Protein AF-A0A9E0MXW9-F1 (afdb_monomer_lite)

Structure (mmCIF, N/CA/C/O backbone):
data_AF-A0A9E0MXW9-F1
#
_entry.id   AF-A0A9E0MXW9-F1
#
loop_
_atom_site.group_PDB
_atom_site.id
_atom_site.type_symbol
_atom_site.label_atom_id
_atom_site.label_alt_id
_atom_site.label_comp_id
_atom_site.label_asym_id
_atom_site.label_entity_id
_atom_site.label_seq_id
_atom_site.pdbx_PDB_ins_code
_atom_site.Cartn_x
_atom_site.Cartn_y
_atom_site.Cartn_z
_atom_site.occupancy
_atom_site.B_iso_or_equiv
_atom_site.auth_seq_id
_atom_site.auth_comp_id
_atom_site.auth_asym_id
_atom_site.auth_atom_id
_atom_site.pdbx_PDB_model_num
ATOM 1 N N . ASP A 1 1 ? 12.208 4.015 -34.825 1.00 73.94 1 ASP A N 1
ATOM 2 C CA . ASP A 1 1 ? 13.112 3.260 -33.947 1.00 73.94 1 ASP A CA 1
ATOM 3 C C . ASP A 1 1 ? 13.468 4.155 -32.766 1.00 73.94 1 ASP A C 1
ATOM 5 O O . ASP A 1 1 ? 13.715 5.335 -32.992 1.00 73.94 1 ASP A O 1
ATOM 9 N N . ALA A 1 2 ? 13.373 3.649 -31.536 1.00 84.12 2 ALA A N 1
ATOM 10 C CA . ALA A 1 2 ? 13.621 4.403 -30.301 1.00 84.12 2 ALA A CA 1
ATOM 11 C C . ALA A 1 2 ? 14.875 3.902 -29.563 1.00 84.12 2 ALA A C 1
ATOM 13 O O . ALA A 1 2 ? 15.044 4.184 -28.377 1.00 84.12 2 ALA A O 1
ATOM 14 N N . ALA A 1 3 ? 15.736 3.120 -30.220 1.00 92.44 3 ALA A N 1
ATOM 15 C CA . ALA A 1 3 ? 16.974 2.626 -29.627 1.00 92.44 3 ALA A CA 1
ATOM 16 C C . ALA A 1 3 ? 17.851 3.769 -29.083 1.00 92.44 3 ALA A C 1
ATOM 18 O O . ALA A 1 3 ? 18.121 4.750 -29.773 1.00 92.44 3 ALA A O 1
ATOM 19 N N . GLY A 1 4 ? 18.275 3.647 -27.823 1.00 89.56 4 GLY A N 1
ATOM 20 C CA . GLY A 1 4 ? 19.083 4.649 -27.124 1.00 89.56 4 GLY A CA 1
ATOM 21 C C . GLY A 1 4 ? 18.307 5.880 -26.646 1.00 89.56 4 GLY A C 1
ATOM 22 O O . GLY A 1 4 ? 18.904 6.766 -26.035 1.00 89.56 4 GLY A O 1
ATOM 23 N N . ALA A 1 5 ? 16.994 5.958 -26.889 1.00 95.06 5 ALA A N 1
ATOM 24 C CA . ALA A 1 5 ? 16.181 7.069 -26.416 1.00 95.06 5 ALA A CA 1
ATOM 25 C C . ALA A 1 5 ? 16.026 7.023 -24.892 1.00 95.06 5 ALA A C 1
ATOM 27 O O . ALA A 1 5 ? 15.779 5.965 -24.310 1.00 95.06 5 ALA A O 1
ATOM 28 N N . MET A 1 6 ? 16.114 8.191 -24.257 1.00 96.31 6 MET A N 1
ATOM 29 C CA . MET A 1 6 ? 15.794 8.378 -22.845 1.00 96.31 6 MET A CA 1
ATOM 30 C C . MET A 1 6 ? 14.557 9.258 -22.712 1.00 96.31 6 MET A C 1
ATOM 32 O O . MET A 1 6 ? 14.411 10.245 -23.433 1.00 96.31 6 MET A O 1
ATOM 36 N N . MET A 1 7 ? 13.676 8.921 -21.774 1.00 94.81 7 MET A N 1
ATOM 37 C CA . MET A 1 7 ? 12.465 9.690 -21.501 1.00 94.81 7 MET A CA 1
ATOM 38 C C . MET A 1 7 ? 12.300 9.922 -20.003 1.00 94.81 7 MET A C 1
ATOM 40 O O . MET A 1 7 ? 12.511 9.015 -19.201 1.00 94.81 7 MET A O 1
ATOM 44 N N . VAL A 1 8 ? 11.882 11.136 -19.642 1.00 95.31 8 VAL A N 1
ATOM 45 C CA . VAL A 1 8 ? 11.441 11.483 -18.290 1.00 95.31 8 VAL A CA 1
ATOM 46 C C . VAL A 1 8 ? 9.977 11.884 -18.356 1.00 95.31 8 VAL A C 1
ATOM 48 O O . VAL A 1 8 ? 9.622 12.794 -19.103 1.00 95.31 8 VAL A O 1
ATOM 51 N N . VAL A 1 9 ? 9.137 11.238 -17.553 1.00 94.56 9 VAL A N 1
ATOM 52 C CA . VAL A 1 9 ? 7.749 11.664 -17.346 1.00 94.56 9 VAL A CA 1
ATOM 53 C C . VAL A 1 9 ? 7.632 12.152 -15.913 1.00 94.56 9 VAL A C 1
ATOM 55 O O . VAL A 1 9 ? 7.978 11.409 -15.000 1.00 94.56 9 VAL A O 1
ATOM 58 N N . LYS A 1 10 ? 7.164 13.389 -15.713 1.00 94.06 10 LYS A N 1
ATOM 59 C CA . LYS A 1 10 ? 6.962 13.992 -14.389 1.00 94.06 10 LYS A CA 1
ATOM 60 C C . LYS A 1 10 ? 5.541 14.532 -14.264 1.00 94.06 10 LYS A C 1
ATOM 62 O O . LYS A 1 10 ? 5.122 15.346 -15.085 1.00 94.06 10 LYS A O 1
ATOM 67 N N . LYS A 1 11 ? 4.822 14.131 -13.215 1.00 86.62 11 LYS A N 1
ATOM 68 C CA . LYS A 1 11 ? 3.527 14.723 -12.867 1.00 86.62 11 LYS A CA 1
ATOM 69 C C . LYS A 1 11 ? 3.749 16.081 -12.204 1.00 86.62 11 LYS A C 1
ATOM 71 O O . LYS A 1 11 ? 4.538 16.194 -11.268 1.00 86.62 11 LYS A O 1
ATOM 76 N N . ILE A 1 12 ? 3.062 17.118 -12.676 1.00 91.38 12 ILE A N 1
ATOM 77 C CA . ILE A 1 12 ? 3.230 18.496 -12.173 1.00 91.38 12 ILE A CA 1
ATOM 78 C C . ILE A 1 12 ? 1.957 19.083 -11.561 1.00 91.38 12 ILE A C 1
ATOM 80 O O . ILE A 1 12 ? 2.031 20.078 -10.839 1.00 91.38 12 ILE A O 1
ATOM 84 N N . ASP A 1 13 ? 0.800 18.477 -11.817 1.00 82.50 13 ASP A N 1
ATOM 85 C CA . ASP A 1 13 ? -0.477 18.918 -11.276 1.00 82.50 13 ASP A CA 1
ATOM 86 C C . ASP A 1 13 ? -0.745 18.330 -9.881 1.00 82.50 13 ASP A C 1
ATOM 88 O O . ASP A 1 13 ? -0.149 17.335 -9.462 1.00 82.50 13 ASP A O 1
ATOM 92 N N . THR A 1 14 ? -1.669 18.958 -9.158 1.00 68.62 14 THR A N 1
ATOM 93 C CA . THR A 1 14 ? -2.077 18.581 -7.797 1.00 68.62 14 THR A CA 1
ATOM 94 C C . THR A 1 14 ? -3.328 17.698 -7.766 1.00 68.62 14 THR A C 1
ATOM 96 O O . THR A 1 14 ? -3.877 17.447 -6.692 1.00 68.62 14 THR A O 1
ATOM 99 N N . SER A 1 15 ? -3.824 17.236 -8.920 1.00 78.31 15 SER A N 1
ATOM 100 C CA . SER A 1 15 ? -5.057 16.450 -8.971 1.00 78.31 15 SER A CA 1
ATOM 101 C C . SER A 1 15 ? -4.860 15.045 -8.396 1.00 78.31 15 SER A C 1
ATOM 103 O O . SER A 1 15 ? -3.749 14.516 -8.328 1.00 78.31 15 SER A O 1
ATOM 105 N N . LYS A 1 16 ? -5.972 14.398 -8.034 1.00 67.06 16 LYS A N 1
ATOM 106 C CA . LYS A 1 16 ? -5.994 12.995 -7.586 1.00 67.06 16 LYS A CA 1
ATOM 107 C C . LYS A 1 16 ? -5.893 11.987 -8.742 1.00 67.06 16 LYS A C 1
ATOM 109 O O . LYS A 1 16 ? -5.869 10.787 -8.489 1.00 67.06 16 LYS A O 1
ATOM 114 N N . ASN A 1 17 ? -5.867 12.452 -9.994 1.00 75.38 17 ASN A N 1
ATOM 115 C CA . ASN A 1 17 ? -5.811 11.578 -11.162 1.00 75.38 17 ASN A CA 1
ATOM 116 C C . ASN A 1 17 ? -4.420 10.961 -11.298 1.00 75.38 17 ASN A C 1
ATOM 118 O O . ASN A 1 17 ? -3.412 11.641 -11.115 1.00 75.38 17 ASN A O 1
ATOM 122 N N . ILE A 1 18 ? -4.361 9.680 -11.641 1.00 75.00 18 ILE A N 1
ATOM 123 C CA . ILE A 1 18 ? -3.100 8.960 -11.815 1.00 75.00 18 ILE A CA 1
ATOM 124 C C . ILE A 1 18 ? -2.666 9.087 -13.275 1.00 75.00 18 ILE A C 1
ATOM 126 O O . ILE A 1 18 ? -3.447 8.795 -14.182 1.00 75.00 18 ILE A O 1
ATOM 130 N N . ILE A 1 19 ? -1.415 9.490 -13.508 1.00 86.75 19 ILE A N 1
ATOM 131 C CA . ILE A 1 19 ? -0.813 9.384 -14.840 1.00 86.75 19 ILE A CA 1
ATOM 132 C C . ILE A 1 19 ? -0.349 7.944 -15.022 1.00 86.75 19 ILE A C 1
ATOM 134 O O . ILE A 1 19 ? 0.431 7.434 -14.219 1.00 86.75 19 ILE A O 1
ATOM 138 N N . THR A 1 20 ? -0.828 7.309 -16.090 1.00 88.31 20 THR A N 1
ATOM 139 C CA . THR A 1 20 ? -0.365 5.988 -16.519 1.00 88.31 20 THR A CA 1
ATOM 140 C C . THR A 1 20 ? 0.649 6.166 -17.639 1.00 88.31 20 THR A C 1
ATOM 142 O O . THR A 1 20 ? 0.338 6.750 -18.676 1.00 88.31 20 THR A O 1
ATOM 145 N N . VAL A 1 21 ? 1.861 5.668 -17.425 1.00 90.38 21 VAL A N 1
ATOM 146 C CA . VAL A 1 21 ? 2.927 5.601 -18.423 1.00 90.38 21 VAL A CA 1
ATOM 147 C C . VAL A 1 21 ? 2.911 4.194 -19.012 1.00 90.38 21 VAL A C 1
ATOM 149 O O . VAL A 1 21 ? 3.174 3.215 -18.312 1.00 90.38 21 VAL A O 1
ATOM 152 N N . ALA A 1 22 ? 2.562 4.105 -20.292 1.00 89.00 22 ALA A N 1
ATOM 153 C CA . ALA A 1 22 ? 2.423 2.862 -21.040 1.00 89.00 22 ALA A CA 1
ATOM 154 C C . ALA A 1 22 ? 2.994 3.023 -22.455 1.00 89.00 22 ALA A C 1
ATOM 156 O O . ALA A 1 22 ? 3.257 4.136 -22.914 1.00 89.00 22 ALA A O 1
ATOM 157 N N . GLU A 1 23 ? 3.181 1.903 -23.145 1.00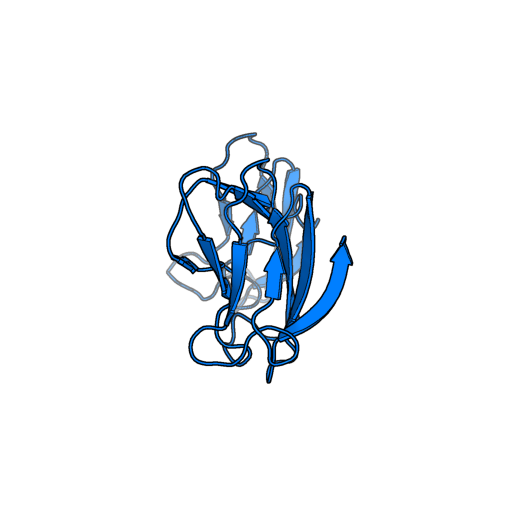 86.75 23 GLU A N 1
ATOM 158 C CA . GLU A 1 23 ? 3.711 1.888 -24.503 1.00 86.75 23 GLU A CA 1
ATOM 159 C C . GLU A 1 23 ? 2.601 2.110 -25.542 1.00 86.75 23 GLU A C 1
ATOM 161 O O . GLU A 1 23 ? 1.529 1.497 -25.492 1.00 86.75 23 GLU A O 1
ATOM 166 N N . ALA A 1 24 ? 2.855 3.001 -26.501 1.00 83.56 24 ALA A N 1
ATOM 167 C CA . ALA A 1 24 ? 1.918 3.273 -27.585 1.00 83.56 24 ALA A CA 1
ATOM 168 C C . ALA A 1 24 ? 1.703 2.018 -28.449 1.00 83.56 24 ALA A C 1
ATOM 170 O O . ALA A 1 24 ? 2.646 1.301 -28.762 1.00 83.56 24 ALA A O 1
ATOM 171 N N . GLY A 1 25 ? 0.456 1.760 -28.855 1.00 82.62 25 GLY A N 1
ATOM 172 C CA . GLY A 1 25 ? 0.111 0.570 -29.644 1.00 82.62 25 GLY A CA 1
ATOM 173 C C . GLY A 1 25 ? -0.167 -0.695 -28.823 1.00 82.62 25 GLY A C 1
ATOM 174 O O . GLY A 1 25 ? -0.386 -1.746 -29.415 1.00 82.62 25 GLY A O 1
ATOM 175 N N . GLY A 1 26 ? -0.222 -0.600 -27.488 1.00 74.25 26 GLY A N 1
ATOM 176 C CA . GLY A 1 26 ? -0.639 -1.710 -26.619 1.00 74.25 26 GLY A CA 1
ATOM 177 C C . GLY A 1 26 ? 0.494 -2.640 -26.177 1.00 74.25 26 GLY A C 1
ATOM 178 O O . GLY A 1 26 ? 0.237 -3.804 -25.877 1.00 74.25 26 GLY A O 1
ATOM 179 N N . GLY A 1 27 ? 1.734 -2.142 -26.146 1.00 73.56 27 GLY A N 1
ATOM 180 C CA . GLY A 1 27 ? 2.880 -2.860 -25.587 1.00 73.56 27 GLY A CA 1
ATOM 181 C C . GLY A 1 27 ? 2.827 -2.976 -24.059 1.00 73.56 27 GLY A C 1
ATOM 182 O O . GLY A 1 27 ? 1.978 -2.380 -23.392 1.00 73.56 27 GLY A O 1
ATOM 183 N N . ALA A 1 28 ? 3.746 -3.758 -23.492 1.00 78.25 28 ALA A N 1
ATOM 184 C CA . ALA A 1 28 ? 3.743 -4.070 -22.064 1.00 78.25 28 ALA A CA 1
ATOM 185 C C . ALA A 1 28 ? 4.135 -2.866 -21.180 1.00 78.25 28 ALA A C 1
ATOM 187 O O . ALA A 1 28 ? 3.865 -2.890 -19.982 1.00 78.25 28 ALA A O 1
ATOM 188 N N . GLY A 1 29 ? 4.702 -1.803 -21.764 1.00 82.12 29 GLY A N 1
ATOM 189 C CA . GLY A 1 29 ? 5.185 -0.630 -21.035 1.00 82.12 29 GLY A CA 1
ATOM 190 C C . GLY A 1 29 ? 6.626 -0.794 -20.535 1.00 82.12 29 GLY A C 1
ATOM 191 O O . GLY A 1 29 ? 7.274 -1.805 -20.822 1.00 82.12 29 GLY A O 1
ATOM 192 N N . PRO A 1 30 ? 7.163 0.205 -19.817 1.00 86.25 30 PRO A N 1
ATOM 193 C CA . PRO A 1 30 ? 8.506 0.125 -19.246 1.00 86.25 30 PRO A CA 1
ATOM 194 C C . PRO A 1 30 ? 8.641 -1.040 -18.248 1.00 86.25 30 PRO A C 1
ATOM 196 O O . PRO A 1 30 ? 7.745 -1.291 -17.449 1.00 86.25 30 PRO A O 1
ATOM 199 N N . ASP A 1 31 ? 9.747 -1.785 -18.316 1.00 85.19 31 ASP A N 1
ATOM 200 C CA . ASP A 1 31 ? 9.971 -3.055 -17.599 1.00 85.19 31 ASP A CA 1
ATOM 201 C C . ASP A 1 31 ? 8.847 -4.091 -17.807 1.00 85.19 31 ASP A C 1
ATOM 203 O O . ASP A 1 31 ? 8.561 -4.919 -16.939 1.00 85.19 31 ASP A O 1
ATOM 207 N N . ARG A 1 32 ? 8.190 -4.045 -18.975 1.00 80.06 32 ARG A N 1
ATOM 208 C CA . ARG A 1 32 ? 7.016 -4.862 -19.326 1.00 80.06 32 ARG A CA 1
ATOM 209 C C . ARG A 1 32 ? 5.826 -4.685 -18.370 1.00 80.06 32 ARG A C 1
ATOM 211 O O . ARG A 1 32 ? 5.018 -5.601 -18.206 1.00 80.06 32 ARG A O 1
ATOM 218 N N . THR A 1 33 ? 5.707 -3.511 -17.753 1.00 76.00 33 THR A N 1
ATOM 219 C CA . THR A 1 33 ? 4.545 -3.107 -16.956 1.00 76.00 33 THR A CA 1
ATOM 220 C C . THR A 1 33 ? 4.128 -1.666 -17.258 1.00 76.00 33 THR A C 1
ATOM 222 O O . THR A 1 33 ? 4.916 -0.833 -17.697 1.00 76.00 33 THR A O 1
ATOM 225 N N . SER A 1 34 ? 2.874 -1.322 -16.959 1.00 81.81 34 SER A N 1
ATOM 226 C CA . SER A 1 34 ? 2.498 0.089 -16.818 1.00 81.81 34 SER A CA 1
ATOM 227 C C . SER A 1 34 ? 3.150 0.688 -15.569 1.00 81.81 34 SER A C 1
ATOM 229 O O . SER A 1 34 ? 3.236 0.023 -14.532 1.00 81.81 34 SER A O 1
ATOM 231 N N . TYR A 1 35 ? 3.577 1.949 -15.663 1.00 84.25 35 TYR A N 1
ATOM 232 C CA . TYR A 1 35 ? 4.120 2.722 -14.544 1.00 84.25 35 TYR A CA 1
ATOM 233 C C . TYR A 1 35 ? 3.150 3.845 -14.153 1.00 84.25 35 TYR A C 1
ATOM 235 O O . TYR A 1 35 ? 2.505 4.436 -15.017 1.00 84.25 35 TYR A O 1
ATOM 243 N N . PHE A 1 36 ? 3.036 4.159 -12.861 1.00 83.75 36 PHE A N 1
ATOM 244 C CA . PHE A 1 36 ? 2.026 5.091 -12.349 1.00 83.75 36 PHE A CA 1
ATOM 245 C C . PHE A 1 36 ? 2.660 6.261 -11.591 1.00 83.75 36 PHE A C 1
ATOM 247 O O . PHE A 1 36 ? 3.534 6.050 -10.754 1.00 83.75 36 PHE A O 1
ATOM 254 N N . LEU A 1 37 ? 2.188 7.484 -11.858 1.00 82.56 37 LEU A N 1
ATOM 255 C CA . LEU A 1 37 ? 2.564 8.703 -11.128 1.00 82.56 37 LEU A CA 1
ATOM 256 C C . LEU A 1 37 ? 1.317 9.259 -10.424 1.00 82.56 37 LEU A C 1
ATOM 258 O O . LEU A 1 37 ? 0.366 9.701 -11.079 1.00 82.56 37 LEU A O 1
ATOM 262 N N . GLY A 1 38 ? 1.292 9.187 -9.093 1.00 71.38 38 GLY A N 1
ATOM 263 C CA . GLY A 1 38 ? 0.114 9.478 -8.270 1.00 71.38 38 GLY A CA 1
ATOM 264 C C . GLY A 1 38 ? 0.131 10.872 -7.642 1.00 71.38 38 GLY A C 1
ATOM 265 O O . GLY A 1 38 ? -0.898 11.547 -7.600 1.00 71.38 38 GLY A O 1
ATOM 266 N N . GLY A 1 39 ? 1.298 11.333 -7.203 1.00 64.88 39 GLY A N 1
ATOM 267 C CA . GLY A 1 39 ? 1.538 12.612 -6.544 1.00 64.88 39 GLY A CA 1
ATOM 268 C C . GLY A 1 39 ? 2.173 13.670 -7.449 1.00 64.88 39 GLY A C 1
ATOM 269 O O . GLY A 1 39 ? 2.810 13.377 -8.461 1.00 64.88 39 GLY A O 1
ATOM 270 N N . GLN A 1 40 ? 1.999 14.939 -7.074 1.00 79.56 40 GLN A N 1
ATOM 271 C CA . GLN A 1 40 ? 2.736 16.039 -7.691 1.00 79.56 40 GLN A CA 1
ATOM 272 C C . GLN A 1 40 ? 4.243 15.830 -7.478 1.00 79.56 40 GLN A C 1
ATOM 274 O O . GLN A 1 40 ? 4.684 15.580 -6.360 1.00 79.56 40 GLN A O 1
ATOM 279 N N . ASN A 1 41 ? 5.027 16.029 -8.534 1.00 79.62 41 ASN A N 1
ATOM 280 C CA . ASN A 1 41 ? 6.474 15.824 -8.616 1.00 79.62 41 ASN A CA 1
ATOM 281 C C . ASN A 1 41 ? 6.961 14.377 -8.693 1.00 79.62 41 ASN A C 1
ATOM 283 O O . ASN A 1 41 ? 8.176 14.184 -8.781 1.00 79.62 41 ASN A O 1
ATOM 287 N N . ASP A 1 42 ? 6.067 13.395 -8.737 1.00 79.69 42 ASP A N 1
ATOM 288 C CA . ASP A 1 42 ? 6.431 12.030 -9.106 1.00 79.69 42 ASP A CA 1
ATOM 289 C C . ASP A 1 42 ? 7.027 12.014 -10.516 1.00 79.69 42 ASP A C 1
ATOM 291 O O . ASP A 1 42 ? 6.493 12.651 -11.432 1.00 79.69 42 ASP A O 1
ATOM 295 N N . PHE A 1 43 ? 8.114 11.274 -10.702 1.00 89.62 43 PHE A N 1
ATOM 296 C CA . PHE A 1 43 ? 8.763 11.084 -11.984 1.00 89.62 43 PHE A CA 1
ATOM 297 C C . PHE A 1 43 ? 9.233 9.648 -12.196 1.00 89.62 43 PHE A C 1
ATOM 299 O O . PHE A 1 43 ? 9.551 8.911 -11.262 1.00 89.62 43 PHE A O 1
ATOM 306 N N . VAL A 1 44 ? 9.349 9.290 -13.470 1.00 91.62 44 VAL A N 1
ATOM 307 C CA . VAL A 1 44 ? 10.028 8.082 -13.934 1.00 91.62 44 VAL A CA 1
ATOM 308 C C . VAL A 1 44 ? 10.984 8.447 -15.064 1.00 91.62 44 VAL A C 1
ATOM 310 O O . VAL A 1 44 ? 10.658 9.275 -15.917 1.00 91.62 44 VAL A O 1
ATOM 313 N N . VAL A 1 45 ? 12.174 7.853 -15.046 1.00 94.56 45 VAL A N 1
ATOM 314 C CA . VAL A 1 45 ? 13.202 7.952 -16.085 1.00 94.56 45 VAL A CA 1
ATOM 315 C C . VAL A 1 45 ? 13.359 6.582 -16.720 1.00 94.56 45 VAL A C 1
ATOM 317 O O . VAL A 1 45 ? 13.560 5.590 -16.015 1.00 94.56 45 VAL A O 1
ATOM 320 N N . MET A 1 46 ? 13.285 6.533 -18.045 1.00 94.25 46 MET A N 1
ATOM 321 C CA . MET A 1 46 ? 13.328 5.299 -18.823 1.00 94.25 46 MET A CA 1
ATOM 322 C C . MET A 1 46 ? 14.373 5.393 -19.934 1.00 94.25 46 MET A C 1
ATOM 324 O O . MET A 1 46 ? 14.603 6.480 -20.467 1.00 94.25 46 MET A O 1
ATOM 328 N N . VAL A 1 47 ? 14.968 4.260 -20.308 1.00 95.25 47 VAL A N 1
ATOM 329 C CA . VAL A 1 47 ? 15.829 4.111 -21.492 1.00 95.25 47 VAL A CA 1
ATOM 330 C C . VAL A 1 47 ? 15.285 3.008 -22.396 1.00 95.25 47 VAL A C 1
ATOM 332 O O . VAL A 1 47 ? 14.815 1.989 -21.902 1.00 95.25 47 VAL A O 1
ATOM 335 N N . SER A 1 48 ? 15.334 3.199 -23.711 1.00 93.81 48 SER A N 1
ATOM 336 C CA . SER A 1 48 ? 14.909 2.201 -24.698 1.00 93.81 48 SER A CA 1
ATOM 337 C C . SER A 1 48 ? 16.107 1.516 -25.354 1.00 93.81 48 SER A C 1
ATOM 339 O O . SER A 1 48 ? 17.086 2.171 -25.718 1.00 93.81 48 SER A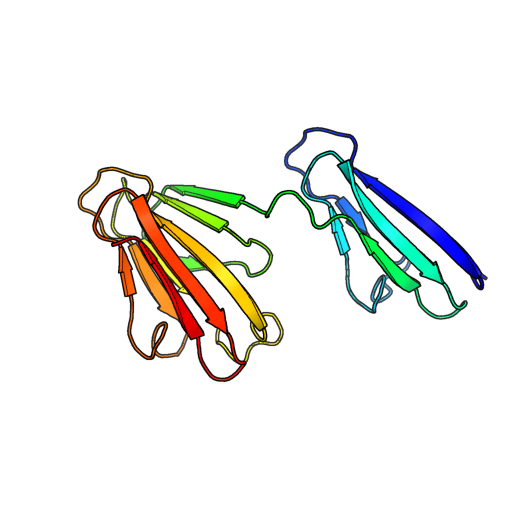 O 1
ATOM 341 N N . ASN A 1 49 ? 16.018 0.200 -25.564 1.00 91.19 49 ASN A N 1
ATOM 342 C CA . ASN A 1 49 ? 16.989 -0.557 -26.368 1.00 91.19 49 ASN A CA 1
ATOM 343 C C . ASN A 1 49 ? 16.547 -0.753 -27.836 1.00 91.19 49 ASN A C 1
ATOM 345 O O . ASN A 1 49 ? 17.230 -1.447 -28.581 1.00 91.19 49 ASN A O 1
ATOM 349 N N . GLY A 1 50 ? 15.416 -0.167 -28.245 1.00 88.75 50 GLY A N 1
ATOM 350 C CA . GLY A 1 50 ? 14.827 -0.322 -29.584 1.00 88.75 50 GLY A CA 1
ATOM 351 C C . GLY A 1 50 ? 13.751 -1.407 -29.680 1.00 88.75 50 GLY A C 1
ATOM 352 O O . GLY A 1 50 ? 12.950 -1.376 -30.609 1.00 88.75 50 GLY A O 1
ATOM 353 N N . ALA A 1 51 ? 13.686 -2.314 -28.704 1.00 88.38 51 ALA A N 1
ATOM 354 C CA . ALA A 1 51 ? 12.640 -3.329 -28.580 1.00 88.38 51 ALA A CA 1
ATOM 355 C C . ALA A 1 51 ? 11.754 -3.114 -27.342 1.00 88.38 51 ALA A C 1
ATOM 357 O O . ALA A 1 51 ? 10.565 -3.404 -27.386 1.00 88.38 51 ALA A O 1
ATOM 358 N N . GLU A 1 52 ? 12.330 -2.624 -26.244 1.00 89.12 52 GLU A N 1
ATOM 359 C CA . GLU A 1 52 ? 11.677 -2.467 -24.944 1.00 89.12 52 GLU A CA 1
ATOM 360 C C . GLU A 1 52 ? 12.170 -1.198 -24.237 1.00 89.12 52 GLU A C 1
ATOM 362 O O . GLU A 1 52 ? 13.263 -0.688 -24.514 1.00 89.12 52 GLU A O 1
ATOM 367 N N . TRP A 1 53 ? 11.365 -0.718 -23.288 1.00 91.69 53 TRP A N 1
ATOM 368 C CA . TRP A 1 53 ? 11.707 0.374 -22.378 1.00 91.69 53 TRP A CA 1
ATOM 369 C C . TRP A 1 53 ? 12.070 -0.174 -20.997 1.00 91.69 53 TRP A C 1
ATOM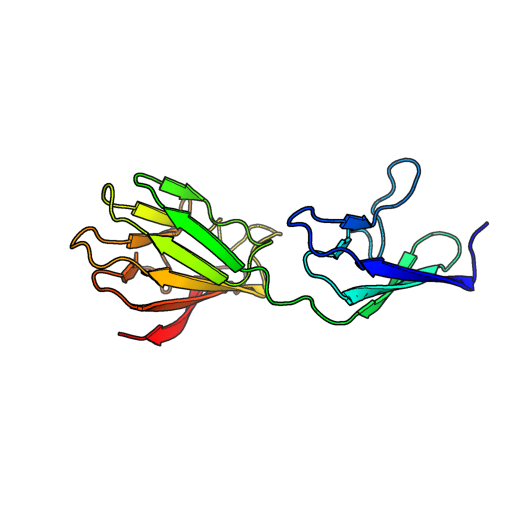 371 O O . TRP A 1 53 ? 11.383 -1.053 -20.486 1.00 91.69 53 TRP A O 1
ATOM 381 N N . PHE A 1 54 ? 13.103 0.389 -20.372 1.00 89.94 54 PHE A N 1
ATOM 382 C CA . PHE A 1 54 ? 13.597 0.007 -19.047 1.00 89.94 54 PHE A CA 1
ATOM 383 C C . PHE A 1 54 ? 13.535 1.188 -18.095 1.00 89.94 54 PHE A C 1
ATOM 385 O O . PHE A 1 54 ? 13.981 2.280 -18.460 1.00 89.94 54 PHE A O 1
ATOM 392 N N . VAL A 1 55 ? 13.037 0.992 -16.874 1.00 90.94 55 VAL A N 1
ATOM 393 C CA . VAL A 1 55 ? 13.097 2.040 -15.846 1.00 90.94 55 VAL A CA 1
ATOM 394 C C . VAL A 1 55 ? 14.507 2.094 -15.267 1.00 90.94 55 VAL A C 1
ATOM 396 O O . VAL A 1 55 ? 15.047 1.093 -14.808 1.00 90.94 55 VAL A O 1
ATOM 399 N N . ILE A 1 56 ? 15.109 3.285 -15.250 1.00 91.50 56 ILE A N 1
ATOM 400 C CA . ILE A 1 56 ? 16.466 3.491 -14.713 1.00 91.50 56 ILE A CA 1
ATOM 401 C C . ILE A 1 56 ? 16.505 4.411 -13.492 1.00 91.50 56 ILE A C 1
ATOM 403 O O . ILE A 1 56 ? 17.497 4.431 -12.769 1.00 91.50 56 ILE A O 1
ATOM 407 N N . SER A 1 57 ? 15.448 5.190 -13.250 1.00 88.31 57 SER A N 1
ATOM 408 C CA . SER A 1 57 ? 15.314 6.016 -12.049 1.00 88.31 57 SER A CA 1
ATOM 409 C C . SER A 1 57 ? 13.860 6.421 -11.824 1.00 88.31 57 SER A C 1
ATOM 411 O O . SER A 1 57 ? 13.088 6.578 -12.767 1.00 88.31 57 SER A O 1
ATOM 413 N N . SER A 1 58 ? 13.487 6.617 -10.568 1.00 86.50 58 SER A N 1
ATOM 414 C CA . SER A 1 58 ? 12.236 7.254 -10.165 1.00 86.50 58 SER A CA 1
ATOM 415 C C . SER A 1 58 ? 12.396 7.824 -8.761 1.00 86.50 58 SER A C 1
ATOM 417 O O . SER A 1 58 ? 13.153 7.286 -7.947 1.00 86.50 58 SER A O 1
ATOM 419 N N . ASN A 1 59 ? 11.671 8.894 -8.440 1.00 71.00 59 ASN A N 1
ATOM 420 C CA . ASN A 1 59 ? 11.343 9.162 -7.047 1.00 71.00 59 ASN A CA 1
ATOM 421 C C . ASN A 1 59 ? 10.063 8.386 -6.758 1.00 71.00 59 ASN A C 1
ATOM 423 O O . ASN A 1 59 ? 8.990 8.714 -7.252 1.00 71.00 59 ASN A O 1
ATOM 427 N N . ARG A 1 60 ? 10.165 7.309 -5.983 1.00 55.38 60 ARG A N 1
ATOM 428 C CA . ARG A 1 60 ? 8.969 6.676 -5.424 1.00 55.38 60 ARG A CA 1
ATOM 429 C C . ARG A 1 60 ? 8.047 7.769 -4.886 1.00 55.38 60 ARG A C 1
ATOM 431 O O . ARG A 1 60 ? 8.484 8.619 -4.110 1.00 55.38 60 ARG A O 1
ATOM 438 N N . SER A 1 61 ? 6.824 7.751 -5.392 1.00 44.47 61 SER A N 1
ATOM 439 C CA . SER A 1 61 ? 5.775 8.722 -5.137 1.00 44.47 61 SER A CA 1
ATOM 440 C C . SER A 1 61 ? 5.566 8.966 -3.647 1.00 44.47 61 SER A C 1
ATOM 442 O O . SER A 1 61 ? 5.909 8.113 -2.825 1.00 44.47 61 SER A O 1
ATOM 444 N N . ALA A 1 62 ? 4.918 10.075 -3.275 1.00 46.81 62 ALA A N 1
ATOM 445 C CA . ALA A 1 62 ? 4.262 10.125 -1.966 1.00 46.81 62 ALA A CA 1
ATOM 446 C C . ALA A 1 62 ? 3.445 8.828 -1.805 1.00 46.81 62 ALA A C 1
ATOM 448 O O . ALA A 1 62 ? 2.646 8.514 -2.689 1.00 46.81 62 ALA A O 1
ATOM 449 N N . GLY A 1 63 ? 3.728 8.034 -0.762 1.00 56.69 63 GLY A N 1
ATOM 450 C CA . GLY A 1 63 ? 3.153 6.695 -0.593 1.00 56.69 63 GLY A CA 1
ATOM 451 C C . GLY A 1 63 ?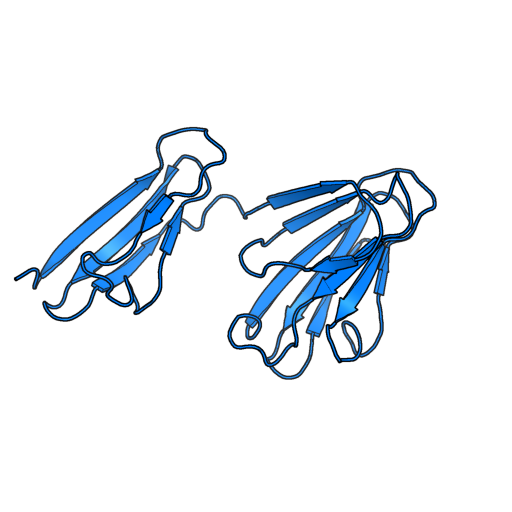 1.652 6.746 -0.836 1.00 56.69 63 GLY A C 1
ATOM 452 O O . GLY A 1 63 ? 0.958 7.566 -0.224 1.00 56.69 63 GLY A O 1
ATOM 453 N N . ASN A 1 64 ? 1.173 5.952 -1.797 1.00 68.00 64 ASN A N 1
ATOM 454 C CA . ASN A 1 64 ? -0.207 6.044 -2.247 1.00 68.00 64 ASN A CA 1
ATOM 455 C C . ASN A 1 64 ? -1.093 5.725 -1.039 1.00 68.00 64 ASN A C 1
ATOM 457 O O . ASN A 1 64 ? -1.085 4.601 -0.535 1.00 68.00 64 ASN A O 1
ATOM 461 N N . THR A 1 65 ? -1.753 6.758 -0.513 1.00 81.25 65 THR A N 1
ATOM 462 C CA . THR A 1 65 ? -2.546 6.692 0.711 1.00 81.25 65 THR A CA 1
ATOM 463 C C . THR A 1 65 ? -4.004 6.825 0.332 1.00 81.25 65 THR A C 1
ATOM 465 O O . THR A 1 65 ? -4.396 7.797 -0.318 1.00 81.25 65 THR A O 1
ATOM 468 N N . ARG A 1 66 ? -4.828 5.871 0.755 1.00 87.25 66 ARG A N 1
ATOM 469 C CA . ARG A 1 66 ? -6.262 5.886 0.478 1.00 87.25 66 ARG A CA 1
ATOM 470 C C . ARG A 1 66 ? -7.058 5.992 1.765 1.00 87.25 66 ARG A C 1
ATOM 472 O O . ARG A 1 66 ? -6.853 5.212 2.687 1.00 87.25 66 ARG A O 1
ATOM 479 N N . TYR A 1 67 ? -7.996 6.934 1.790 1.00 91.12 67 TYR A N 1
ATOM 480 C CA . TYR A 1 67 ? -9.047 6.982 2.800 1.00 91.12 67 TYR A CA 1
ATOM 481 C C . TYR A 1 67 ? -10.309 6.287 2.286 1.00 91.12 67 TYR A C 1
ATOM 483 O O . TYR A 1 67 ? -10.678 6.471 1.123 1.00 91.12 67 TYR A O 1
ATOM 491 N N . TYR A 1 68 ? -10.966 5.515 3.146 1.00 94.88 68 TYR A N 1
ATOM 492 C CA . TYR A 1 68 ? -12.271 4.918 2.873 1.00 94.88 68 TYR A CA 1
ATOM 493 C C . TYR A 1 68 ? -13.115 4.901 4.148 1.00 94.88 68 TYR A C 1
ATOM 495 O O . TYR A 1 68 ? -12.624 4.495 5.198 1.00 94.88 68 TYR A O 1
ATOM 503 N N . ASP A 1 69 ? -14.376 5.314 4.037 1.00 95.62 69 ASP A N 1
ATOM 504 C CA . ASP A 1 69 ? -15.382 5.225 5.094 1.00 95.62 69 ASP A CA 1
ATOM 505 C C . ASP A 1 69 ? -16.534 4.352 4.614 1.00 95.62 69 ASP A C 1
ATOM 507 O O . ASP A 1 69 ? -17.133 4.626 3.572 1.00 95.62 69 ASP A O 1
ATOM 511 N N . GLY A 1 70 ? -16.818 3.282 5.346 1.00 94.88 70 GLY A N 1
ATOM 512 C CA . GLY A 1 70 ? -17.883 2.368 4.973 1.00 94.88 70 GLY A CA 1
ATOM 513 C C . GLY A 1 70 ? -17.932 1.117 5.834 1.00 94.88 70 GLY A C 1
ATOM 514 O O . GLY A 1 70 ? -17.270 1.002 6.861 1.00 94.88 70 GLY A O 1
ATOM 515 N N . SER A 1 71 ? -18.735 0.160 5.389 1.00 97.81 71 SER A N 1
ATOM 516 C CA . SER A 1 71 ? -18.963 -1.116 6.063 1.00 97.81 71 SER A CA 1
ATOM 517 C C . SER A 1 71 ? -18.928 -2.271 5.059 1.00 97.81 71 SER A C 1
ATOM 519 O O . SER A 1 71 ? -18.788 -2.064 3.850 1.00 97.81 71 SER A O 1
ATOM 521 N N . GLY A 1 72 ? -19.023 -3.506 5.551 1.00 98.12 72 GLY A N 1
ATOM 522 C CA . GLY A 1 72 ? -19.003 -4.702 4.711 1.00 98.12 72 GLY A CA 1
ATOM 523 C C . GLY A 1 72 ? -17.582 -5.123 4.348 1.00 98.12 72 GLY A C 1
ATOM 524 O O . GLY A 1 72 ? -16.702 -5.112 5.200 1.00 98.12 72 GLY A O 1
ATOM 525 N N . THR A 1 73 ? -17.347 -5.554 3.109 1.00 98.25 73 THR A N 1
ATOM 526 C CA . THR A 1 73 ? -16.010 -5.967 2.647 1.00 98.25 73 THR A CA 1
ATOM 527 C C . THR A 1 73 ? -15.398 -4.903 1.749 1.00 98.25 73 THR A C 1
ATOM 529 O O . THR A 1 73 ? -16.040 -4.439 0.812 1.00 98.25 73 THR A O 1
ATOM 532 N N . TYR A 1 74 ? -14.139 -4.568 2.010 1.00 97.75 74 TYR A N 1
ATOM 533 C CA . TYR A 1 74 ? -13.309 -3.709 1.182 1.00 97.75 74 TYR A CA 1
ATOM 534 C C . TYR A 1 74 ? -12.076 -4.491 0.726 1.00 97.75 74 TYR A C 1
ATOM 536 O O . TYR A 1 74 ? -11.240 -4.876 1.546 1.00 97.75 74 TYR A O 1
ATOM 544 N N . ASP A 1 75 ? -11.969 -4.737 -0.578 1.00 97.19 75 ASP A N 1
ATOM 545 C CA . ASP A 1 75 ? -10.819 -5.425 -1.161 1.00 97.19 75 ASP A CA 1
ATOM 546 C C . ASP A 1 75 ? -9.623 -4.475 -1.281 1.00 97.19 75 ASP A C 1
ATOM 548 O O . ASP A 1 75 ? -9.699 -3.413 -1.902 1.00 97.19 75 ASP A O 1
ATOM 552 N N . ILE A 1 76 ? -8.505 -4.870 -0.678 1.00 95.12 76 ILE A N 1
ATOM 553 C CA . ILE A 1 76 ? -7.273 -4.089 -0.664 1.00 95.12 76 ILE A CA 1
ATOM 554 C C . ILE A 1 76 ? -6.585 -4.213 -2.026 1.00 95.12 76 ILE A C 1
ATOM 556 O O . ILE A 1 76 ? -6.202 -5.295 -2.478 1.00 95.12 76 ILE A O 1
ATOM 560 N N . ASP A 1 77 ? -6.392 -3.067 -2.664 1.00 86.94 77 ASP A N 1
ATOM 561 C CA . ASP A 1 77 ? -5.606 -2.912 -3.878 1.00 86.94 77 ASP A CA 1
ATOM 562 C C . ASP A 1 77 ? -4.119 -2.753 -3.524 1.00 86.94 77 ASP A C 1
ATOM 564 O O . ASP A 1 77 ? -3.750 -1.884 -2.730 1.00 86.94 77 ASP A O 1
ATOM 568 N N . MET A 1 78 ? -3.273 -3.588 -4.130 1.00 85.56 78 MET A N 1
ATOM 569 C CA . MET A 1 78 ? -1.817 -3.599 -3.931 1.00 85.56 78 MET A CA 1
ATOM 570 C C . MET A 1 78 ? -1.103 -2.436 -4.632 1.00 85.56 78 MET A C 1
ATOM 572 O O . MET A 1 78 ? 0.119 -2.331 -4.553 1.00 85.56 78 MET A O 1
ATOM 576 N N . ALA A 1 79 ? -1.849 -1.560 -5.309 1.00 79.00 79 ALA A N 1
ATOM 577 C CA . ALA A 1 79 ? -1.351 -0.275 -5.784 1.00 79.00 79 ALA A CA 1
ATOM 578 C C . ALA A 1 79 ? -1.279 0.806 -4.682 1.00 79.00 79 ALA A C 1
ATOM 580 O O . ALA A 1 79 ? -0.794 1.904 -4.953 1.00 79.00 79 ALA A O 1
ATOM 581 N N . VAL A 1 80 ? -1.790 0.543 -3.471 1.00 83.94 80 VAL A N 1
ATOM 582 C CA . VAL A 1 80 ? -1.852 1.491 -2.343 1.00 83.94 80 VAL A CA 1
ATOM 583 C C . VAL A 1 80 ? -1.024 0.954 -1.175 1.00 83.94 80 VAL A C 1
ATOM 585 O O . VAL A 1 80 ? -1.236 -0.175 -0.735 1.00 83.94 80 VAL A O 1
ATOM 588 N N . ASP A 1 81 ? -0.130 1.783 -0.639 1.00 87.75 81 ASP A N 1
ATOM 589 C CA . ASP A 1 81 ? 0.778 1.390 0.445 1.00 87.75 81 ASP A CA 1
ATOM 590 C C . ASP A 1 81 ? 0.145 1.594 1.829 1.00 87.75 81 ASP A C 1
ATOM 592 O O . ASP A 1 81 ? 0.440 0.857 2.774 1.00 87.75 81 ASP A O 1
ATOM 596 N N . VAL A 1 82 ? -0.728 2.602 1.965 1.00 93.31 82 VAL A N 1
ATOM 597 C CA . VAL A 1 82 ? -1.348 2.979 3.243 1.00 93.31 82 VAL A CA 1
ATOM 598 C C . VAL A 1 82 ? -2.856 3.168 3.093 1.00 93.31 82 VAL A C 1
ATOM 600 O O . VAL A 1 82 ? -3.328 3.991 2.312 1.00 93.31 82 VAL A O 1
ATOM 603 N N . TYR A 1 83 ? -3.626 2.457 3.907 1.00 97.12 83 TYR A N 1
ATOM 604 C CA . TYR A 1 83 ? -5.071 2.613 4.023 1.00 97.12 83 TYR A CA 1
ATOM 605 C C . TYR A 1 83 ? -5.443 3.259 5.355 1.00 97.12 83 TYR A C 1
ATOM 607 O O . TYR A 1 83 ? -5.135 2.737 6.427 1.00 97.12 83 TYR A O 1
ATOM 615 N N . LEU A 1 84 ? -6.150 4.383 5.274 1.00 96.81 84 LEU A N 1
ATOM 616 C CA . LEU A 1 84 ? -6.826 5.046 6.383 1.00 96.81 84 LEU A CA 1
ATOM 617 C C . LEU A 1 84 ? -8.305 4.664 6.316 1.00 96.81 84 LEU A C 1
ATOM 619 O O . LEU A 1 84 ? -9.057 5.191 5.501 1.00 96.81 84 LEU A O 1
ATOM 623 N N . LEU A 1 85 ? -8.711 3.692 7.119 1.00 98.31 85 LEU A N 1
ATOM 624 C CA . LEU A 1 85 ? -10.052 3.130 7.062 1.00 98.31 85 LEU A CA 1
ATOM 625 C C . LEU A 1 85 ? -10.902 3.645 8.223 1.00 98.31 85 LEU A C 1
ATOM 627 O O . LEU A 1 85 ? -10.468 3.669 9.377 1.00 98.31 85 LEU A O 1
ATOM 631 N N . SER A 1 86 ? -12.133 4.016 7.904 1.00 97.69 86 SER A N 1
ATOM 632 C CA . SER A 1 86 ? -13.196 4.317 8.849 1.00 97.69 86 SER A CA 1
ATOM 633 C C . SER A 1 86 ? -14.279 3.248 8.747 1.00 97.69 86 SER A C 1
ATOM 635 O O . SER A 1 86 ? -14.762 2.944 7.657 1.00 97.69 86 SER A O 1
ATOM 637 N N . SER A 1 87 ? -14.654 2.682 9.890 1.00 98.31 87 SER A N 1
ATOM 638 C CA . SER A 1 87 ? -15.794 1.770 10.047 1.00 98.31 87 SER A CA 1
ATOM 639 C C . SER A 1 87 ? -16.944 2.441 10.805 1.00 98.31 87 SER A C 1
ATOM 641 O O . SER A 1 87 ? -17.755 1.780 11.452 1.00 98.31 87 SER A O 1
ATOM 643 N N . PHE A 1 88 ? -17.038 3.775 10.744 1.00 97.25 88 PHE A N 1
ATOM 644 C CA . PHE A 1 88 ? -18.024 4.541 11.509 1.00 97.25 88 PHE A CA 1
ATOM 645 C C . PHE A 1 88 ? -19.465 4.082 11.233 1.00 97.25 88 PHE A C 1
ATOM 647 O O . PHE A 1 88 ? -20.250 3.915 12.164 1.00 97.25 88 PHE A O 1
ATOM 654 N N . GLY A 1 89 ? -19.791 3.800 9.966 1.00 95.19 89 GLY A N 1
ATOM 655 C CA . GLY A 1 89 ? -21.116 3.335 9.536 1.00 95.19 89 GLY A CA 1
ATOM 656 C C . GLY A 1 89 ? -21.421 1.848 9.776 1.00 95.19 89 GLY A C 1
ATOM 657 O O . GLY A 1 89 ? -22.536 1.412 9.496 1.00 95.19 89 GLY A O 1
ATOM 658 N N . GLY A 1 90 ? -20.464 1.051 10.263 1.00 97.94 90 GLY A N 1
ATOM 659 C CA . GLY A 1 90 ? -20.644 -0.377 10.538 1.00 97.94 90 GLY A CA 1
ATOM 660 C C . GLY A 1 90 ? -19.346 -1.174 10.412 1.00 97.94 90 GLY A C 1
ATOM 661 O O . GLY A 1 90 ? -18.342 -0.670 9.920 1.00 97.94 90 GLY A O 1
ATOM 662 N N . VAL A 1 91 ? -19.364 -2.438 10.845 1.00 98.12 91 VAL A N 1
ATOM 663 C CA . VAL A 1 91 ? -18.186 -3.324 10.776 1.00 98.12 91 VAL A CA 1
ATOM 664 C C . VAL A 1 91 ? -17.623 -3.426 9.355 1.00 98.12 91 VAL A C 1
ATOM 666 O O . VAL A 1 91 ? -18.375 -3.497 8.378 1.00 98.12 91 VAL A O 1
ATOM 669 N N . LEU A 1 92 ? -16.295 -3.452 9.249 1.00 98.75 92 LEU A N 1
ATOM 670 C CA . LEU A 1 92 ? -15.575 -3.447 7.978 1.00 98.75 92 LEU A CA 1
ATOM 671 C C . LEU A 1 92 ? -14.563 -4.595 7.932 1.00 98.75 92 LEU A C 1
ATOM 673 O O . LEU A 1 92 ? -13.798 -4.805 8.864 1.00 98.75 92 LEU A O 1
ATOM 677 N N . THR A 1 93 ? -14.520 -5.326 6.826 1.00 98.62 93 THR A N 1
ATOM 678 C CA . THR A 1 93 ? -13.486 -6.319 6.527 1.00 98.62 93 THR A CA 1
ATOM 679 C C . THR A 1 93 ? -12.551 -5.748 5.470 1.00 98.62 93 THR A C 1
ATOM 681 O O . THR A 1 93 ? -12.943 -5.604 4.316 1.00 98.62 93 THR A O 1
ATOM 684 N N . ALA A 1 94 ? -11.316 -5.440 5.851 1.00 98.62 94 ALA A N 1
ATOM 685 C CA . ALA A 1 94 ? -10.237 -5.096 4.936 1.00 98.62 94 ALA A CA 1
ATOM 686 C C . ALA A 1 94 ? -9.606 -6.396 4.412 1.00 98.62 94 ALA A C 1
ATOM 688 O O . ALA A 1 94 ? -8.852 -7.064 5.121 1.00 98.62 94 ALA A O 1
ATOM 689 N N . ARG A 1 95 ? -9.956 -6.800 3.189 1.00 98.50 95 ARG A N 1
ATOM 690 C CA . ARG A 1 95 ? -9.583 -8.106 2.640 1.00 98.50 95 ARG A CA 1
ATOM 691 C C . ARG A 1 95 ? -8.373 -7.993 1.718 1.00 98.50 95 ARG A C 1
ATOM 693 O O . ARG A 1 95 ? -8.437 -7.392 0.651 1.00 98.50 95 ARG A O 1
ATOM 700 N N . LEU A 1 96 ? -7.267 -8.592 2.136 1.00 98.25 96 LEU A N 1
ATOM 701 C CA . LEU A 1 96 ? -6.054 -8.747 1.346 1.00 98.25 96 LEU A CA 1
ATOM 702 C C . LEU A 1 96 ? -6.282 -9.769 0.217 1.00 98.25 96 LEU A C 1
ATOM 704 O O . LEU A 1 96 ? -7.009 -10.748 0.415 1.00 98.25 96 LEU A O 1
ATOM 708 N N . PRO A 1 97 ? -5.644 -9.596 -0.951 1.00 95.19 97 PRO A N 1
ATOM 709 C CA . PRO A 1 97 ? -5.623 -10.628 -1.986 1.00 95.19 97 PRO A CA 1
ATOM 710 C C . PRO A 1 97 ? -4.882 -11.895 -1.513 1.00 95.19 97 PRO A C 1
ATOM 712 O O . PRO A 1 97 ? -4.126 -11.834 -0.536 1.00 95.19 97 PRO A O 1
ATOM 715 N N . PRO A 1 98 ? -5.037 -13.035 -2.215 1.00 94.56 98 PRO A N 1
ATOM 716 C CA . PRO A 1 98 ? -4.261 -14.241 -1.931 1.00 94.56 98 PRO A CA 1
ATOM 717 C C . PRO A 1 98 ? -2.757 -13.942 -1.945 1.00 94.56 98 PRO A C 1
ATOM 719 O O . PRO A 1 98 ? -2.274 -13.273 -2.856 1.00 94.56 98 PRO A O 1
ATOM 722 N N . ALA A 1 99 ? -2.014 -14.438 -0.954 1.00 92.81 99 ALA A N 1
ATOM 723 C CA . ALA A 1 99 ? -0.582 -14.151 -0.808 1.00 92.81 99 ALA A CA 1
ATOM 724 C C . ALA A 1 99 ? 0.248 -14.579 -2.035 1.00 92.81 99 ALA A C 1
ATOM 726 O O . ALA A 1 99 ? 1.197 -13.905 -2.421 1.00 92.81 99 ALA A O 1
ATOM 727 N N . ASN A 1 100 ? -0.157 -15.667 -2.690 1.00 85.12 100 ASN A N 1
ATOM 728 C CA . ASN A 1 100 ? 0.492 -16.204 -3.884 1.00 85.12 100 ASN A CA 1
ATOM 729 C C . ASN A 1 100 ? 0.067 -15.524 -5.198 1.00 85.12 100 ASN A C 1
ATOM 731 O O . ASN A 1 100 ? 0.533 -15.920 -6.268 1.00 85.12 100 ASN A O 1
ATOM 735 N N . ALA A 1 101 ? -0.823 -14.527 -5.164 1.00 80.12 101 ALA A N 1
ATOM 736 C CA . ALA A 1 101 ? -1.153 -13.769 -6.361 1.00 80.12 101 ALA A CA 1
ATOM 737 C C . ALA A 1 101 ? 0.076 -12.967 -6.819 1.00 80.12 101 ALA A C 1
ATOM 739 O O . ALA A 1 101 ? 0.780 -12.372 -6.005 1.00 80.12 101 ALA A O 1
ATOM 740 N N . SER A 1 102 ? 0.304 -12.875 -8.132 1.00 75.12 102 SER A N 1
ATOM 741 C CA . SER A 1 102 ? 1.453 -12.149 -8.705 1.00 75.12 102 SER A CA 1
ATOM 742 C C . SER A 1 102 ? 1.552 -10.694 -8.235 1.00 75.12 102 SER A C 1
ATOM 744 O O . SER A 1 102 ? 2.644 -10.168 -8.052 1.00 75.12 102 SER A O 1
ATOM 746 N N . LYS A 1 103 ? 0.404 -10.052 -7.985 1.00 71.06 103 LYS A N 1
ATOM 747 C CA . LYS A 1 103 ? 0.315 -8.684 -7.457 1.00 71.06 103 LYS A CA 1
ATOM 748 C C . LYS A 1 103 ? 0.665 -8.550 -5.971 1.00 71.06 103 LYS A C 1
ATOM 750 O O . LYS A 1 103 ? 0.762 -7.423 -5.504 1.00 71.06 103 LYS A O 1
ATOM 755 N N . SER A 1 104 ? 0.792 -9.653 -5.236 1.00 80.00 104 SER A N 1
ATOM 756 C CA . SER A 1 104 ? 0.914 -9.689 -3.774 1.00 80.00 104 SER A CA 1
ATOM 757 C C . SER A 1 104 ? 2.324 -10.013 -3.304 1.00 80.00 104 SER A C 1
ATOM 759 O O . SER A 1 104 ? 2.776 -9.396 -2.347 1.00 80.00 104 SER A O 1
ATOM 761 N N . VAL A 1 105 ? 3.034 -10.918 -3.985 1.00 82.25 105 VAL A N 1
ATOM 762 C CA . VAL A 1 105 ? 4.381 -11.365 -3.591 1.00 82.25 105 VAL A CA 1
ATOM 763 C C . VAL A 1 105 ? 5.328 -10.174 -3.393 1.00 82.25 105 VAL A C 1
ATOM 765 O O . VAL A 1 105 ? 5.496 -9.344 -4.287 1.00 82.25 105 VAL A O 1
ATOM 768 N N . GLY A 1 106 ? 5.937 -10.071 -2.208 1.00 79.12 106 GLY A N 1
ATOM 769 C CA . GLY A 1 106 ? 6.865 -8.996 -1.849 1.00 79.12 106 GLY A CA 1
ATOM 770 C C . GLY A 1 106 ? 6.215 -7.633 -1.585 1.00 79.12 106 GLY A C 1
ATOM 771 O O . GLY A 1 106 ? 6.927 -6.666 -1.311 1.00 79.12 106 GLY A O 1
ATOM 772 N N . ARG A 1 107 ? 4.881 -7.516 -1.657 1.00 84.25 107 ARG A N 1
ATOM 773 C CA . ARG A 1 107 ? 4.168 -6.276 -1.324 1.00 84.25 107 ARG A CA 1
ATOM 774 C C . ARG A 1 107 ? 3.979 -6.134 0.171 1.00 84.25 107 ARG A C 1
ATOM 776 O O . ARG A 1 107 ? 3.733 -7.109 0.876 1.00 84.25 107 ARG A O 1
ATOM 783 N N . MET A 1 108 ? 4.043 -4.886 0.615 1.00 94.75 108 MET A N 1
ATOM 784 C CA . MET A 1 108 ? 3.768 -4.468 1.978 1.00 94.75 108 MET A CA 1
ATOM 785 C C . MET A 1 108 ? 2.615 -3.469 1.967 1.00 94.75 108 MET A C 1
ATOM 787 O O . MET A 1 108 ? 2.565 -2.609 1.093 1.00 94.75 108 MET A O 1
ATOM 791 N N . VAL A 1 109 ? 1.705 -3.571 2.934 1.00 95.88 109 VAL A N 1
ATOM 792 C CA . VAL A 1 109 ? 0.603 -2.618 3.102 1.00 95.88 109 VAL A CA 1
ATOM 793 C C . VAL A 1 109 ? 0.402 -2.298 4.576 1.00 95.88 109 VAL A C 1
ATOM 795 O O . VAL A 1 109 ? 0.520 -3.172 5.435 1.00 95.88 109 VAL A O 1
ATOM 798 N N . THR A 1 110 ? 0.092 -1.037 4.865 1.00 97.69 110 THR A N 1
ATOM 799 C CA . THR A 1 110 ? -0.300 -0.566 6.195 1.00 97.69 110 THR A CA 1
ATOM 800 C C . THR A 1 110 ? -1.785 -0.236 6.210 1.00 97.69 110 THR A C 1
ATOM 802 O O . THR A 1 110 ? -2.277 0.472 5.337 1.00 97.69 110 THR A O 1
ATOM 805 N N . ILE A 1 111 ? -2.505 -0.723 7.215 1.00 98.56 111 ILE A N 1
ATOM 806 C CA . ILE A 1 111 ? -3.932 -0.465 7.417 1.00 98.56 111 ILE A CA 1
ATOM 807 C C . ILE A 1 111 ? -4.097 0.167 8.794 1.00 98.56 111 ILE A C 1
ATOM 809 O O . ILE A 1 111 ? -3.618 -0.386 9.782 1.00 98.56 111 ILE A O 1
ATOM 813 N N . LYS A 1 112 ? -4.773 1.315 8.866 1.00 98.50 112 LYS A N 1
ATOM 814 C CA . LYS A 1 112 ? -5.017 2.064 10.102 1.00 98.50 112 LYS A CA 1
ATOM 815 C C . LYS A 1 112 ? -6.496 2.393 10.251 1.00 98.50 112 LYS A C 1
ATOM 817 O O . LYS A 1 112 ? -7.086 2.973 9.341 1.00 98.50 112 LYS A O 1
ATOM 822 N N . LYS A 1 113 ? -7.067 2.095 11.419 1.00 98.31 113 LYS A N 1
ATOM 823 C CA . LYS A 1 113 ? -8.396 2.582 11.805 1.00 98.31 113 LYS A CA 1
ATOM 824 C C . LYS A 1 113 ? -8.305 4.055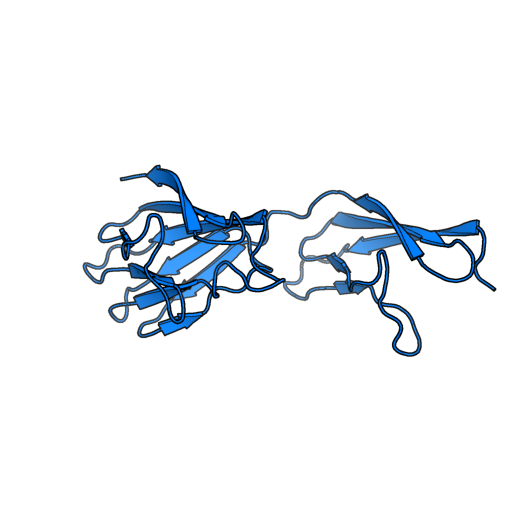 12.197 1.00 98.31 113 LYS A C 1
ATOM 826 O O . LYS A 1 113 ? -7.468 4.423 13.022 1.00 98.31 113 LYS A O 1
ATOM 831 N N . THR A 1 114 ? -9.148 4.910 11.629 1.00 97.69 114 THR A N 1
ATOM 832 C CA . THR A 1 114 ? -9.101 6.361 11.894 1.00 97.69 114 THR A CA 1
ATOM 833 C C . THR A 1 114 ? -10.293 6.908 12.659 1.00 97.69 114 THR A C 1
ATOM 835 O O . THR A 1 114 ? -10.188 7.990 13.232 1.00 97.69 114 THR A O 1
ATOM 838 N N . ASP A 1 115 ? -11.416 6.199 12.684 1.00 97.94 115 ASP A N 1
ATOM 839 C CA . ASP A 1 115 ? -12.629 6.659 13.355 1.00 97.94 115 ASP A CA 1
ATOM 840 C C . ASP A 1 115 ? -12.714 6.187 14.816 1.00 97.94 115 ASP A C 1
ATOM 842 O O . ASP A 1 115 ? -12.049 5.235 15.228 1.00 97.94 115 ASP A O 1
ATOM 846 N N . VAL A 1 116 ? -13.554 6.872 15.593 1.00 95.69 116 VAL A N 1
ATOM 847 C CA . VAL A 1 116 ? -13.759 6.652 17.036 1.00 95.69 116 VAL A CA 1
ATOM 848 C C . VAL A 1 116 ? -14.826 5.603 17.364 1.00 95.69 116 VAL A C 1
ATOM 850 O O . VAL A 1 116 ? -15.077 5.349 18.540 1.00 95.69 116 VAL A O 1
ATOM 853 N N . SER A 1 117 ? -15.506 5.028 16.365 1.00 97.88 117 SER A N 1
ATOM 854 C CA . SER A 1 117 ? -16.610 4.098 16.623 1.00 97.88 117 SER A CA 1
ATOM 855 C C . SER A 1 117 ? -16.117 2.767 17.199 1.00 97.88 117 SER A C 1
ATOM 857 O O . SER A 1 117 ? -14.974 2.360 16.978 1.00 97.88 117 SER A O 1
ATOM 859 N N . SER A 1 118 ? -17.018 2.050 17.876 1.00 97.25 118 SER A N 1
ATOM 860 C CA . SER A 1 118 ? -16.788 0.688 18.378 1.00 97.25 118 SER A CA 1
ATOM 861 C C . SER A 1 118 ? -16.822 -0.388 17.286 1.00 97.25 118 SER A C 1
ATOM 863 O O . SER A 1 118 ? -16.551 -1.556 17.564 1.00 97.25 118 SER A O 1
ATOM 865 N N . ASN A 1 119 ? -17.159 -0.025 16.045 1.00 98.50 119 ASN A N 1
ATOM 866 C CA . ASN A 1 119 ? -17.167 -0.960 14.930 1.00 98.50 119 ASN A CA 1
ATOM 867 C C . ASN A 1 119 ? -15.732 -1.356 14.586 1.00 98.50 119 ASN A C 1
ATOM 869 O O . ASN A 1 119 ? -14.900 -0.508 14.255 1.00 98.50 119 ASN A O 1
ATOM 873 N N . ALA A 1 120 ? -15.446 -2.651 14.605 1.00 98.31 120 ALA A N 1
ATOM 874 C CA . ALA A 1 120 ? -14.117 -3.153 14.295 1.00 98.31 120 ALA A CA 1
ATOM 875 C C . ALA A 1 120 ? -13.815 -3.146 12.787 1.00 98.31 120 ALA A C 1
ATOM 877 O O . ALA A 1 120 ? -14.715 -3.294 11.951 1.00 98.31 120 ALA A O 1
ATOM 878 N N . ILE A 1 121 ? -12.523 -3.037 12.464 1.00 98.81 121 ILE A N 1
ATOM 879 C CA . ILE A 1 121 ? -11.974 -3.410 11.159 1.00 98.81 121 ILE A CA 1
ATOM 880 C C . ILE A 1 121 ? -11.284 -4.768 11.297 1.00 98.81 121 ILE A C 1
ATOM 882 O O . ILE A 1 121 ? -10.342 -4.913 12.077 1.00 98.81 121 ILE A O 1
ATOM 886 N N . THR A 1 122 ? -11.725 -5.756 10.526 1.00 98.56 122 THR A N 1
ATOM 887 C CA . THR A 1 122 ? -11.088 -7.073 10.432 1.00 98.56 122 THR A CA 1
ATOM 888 C C . THR A 1 122 ? -10.203 -7.132 9.191 1.00 98.56 122 THR A C 1
ATOM 890 O O . THR A 1 122 ? -10.692 -7.015 8.072 1.00 98.56 122 THR A O 1
ATOM 893 N N . VAL A 1 123 ? -8.901 -7.333 9.370 1.00 98.56 123 VAL A N 1
ATOM 894 C CA . VAL A 1 123 ? -7.946 -7.604 8.293 1.00 98.56 123 VAL A CA 1
ATOM 895 C C . VAL A 1 123 ? -7.911 -9.109 8.033 1.00 98.56 123 VAL A C 1
ATOM 897 O O . VAL A 1 123 ? -7.505 -9.889 8.897 1.00 98.56 123 VAL A O 1
ATOM 900 N N . ALA A 1 124 ? -8.350 -9.510 6.843 1.00 98.44 124 ALA A N 1
ATOM 901 C CA . ALA A 1 124 ? -8.482 -10.906 6.421 1.00 98.44 124 ALA A CA 1
ATOM 902 C C . ALA A 1 124 ? -7.810 -11.135 5.060 1.00 98.44 124 ALA A C 1
ATOM 904 O O . ALA A 1 124 ? -7.431 -10.178 4.391 1.00 98.44 124 ALA A O 1
ATOM 905 N N . VAL A 1 125 ? -7.690 -12.389 4.624 1.00 98.38 125 VAL A N 1
ATOM 906 C CA . VAL A 1 125 ? -7.148 -12.755 3.303 1.00 98.38 125 VAL A CA 1
ATOM 907 C C . VAL A 1 125 ? -8.230 -13.449 2.481 1.00 98.38 125 VAL A C 1
ATOM 909 O O . VAL A 1 125 ? -8.990 -14.275 2.984 1.00 98.38 125 VAL A O 1
ATOM 912 N N . GLN A 1 126 ? -8.326 -13.117 1.197 1.00 97.06 126 GLN A N 1
ATOM 913 C CA . GLN A 1 126 ? -9.252 -13.769 0.281 1.00 97.06 126 GLN A CA 1
ATOM 914 C C . GLN A 1 126 ? -8.897 -15.253 0.119 1.00 97.06 126 GLN A C 1
ATOM 916 O O . GLN A 1 126 ? -7.818 -15.592 -0.358 1.00 97.06 126 GLN A O 1
ATOM 921 N N . GLY A 1 127 ? -9.836 -16.134 0.472 1.00 89.25 127 GLY A N 1
ATOM 922 C CA . GLY A 1 127 ? -9.696 -17.580 0.273 1.00 89.25 127 GLY A CA 1
ATOM 923 C C . GLY A 1 127 ? -8.644 -18.255 1.158 1.00 89.25 127 GLY A C 1
ATOM 924 O O . GLY A 1 127 ? -8.295 -19.400 0.890 1.00 89.25 127 GLY A O 1
ATOM 925 N N . GLY A 1 128 ? -8.140 -17.577 2.193 1.00 88.19 128 GLY A N 1
ATOM 926 C CA . GLY A 1 128 ? -7.104 -18.103 3.079 1.00 88.19 128 GLY A CA 1
ATOM 927 C C . GLY A 1 128 ? -7.233 -17.596 4.512 1.00 88.19 128 GLY A C 1
ATOM 928 O O . GLY A 1 128 ? -8.118 -16.801 4.834 1.00 88.19 128 GLY A O 1
ATOM 929 N N . ALA A 1 129 ? -6.335 -18.068 5.373 1.00 89.94 129 ALA A N 1
ATOM 930 C CA . ALA A 1 129 ? -6.189 -17.530 6.718 1.00 89.94 129 ALA A CA 1
ATOM 931 C C . ALA A 1 129 ? -5.616 -16.102 6.665 1.00 89.94 129 ALA A C 1
ATOM 933 O O . ALA A 1 129 ? -4.872 -15.762 5.744 1.00 89.94 129 ALA A O 1
ATOM 934 N N . GLY A 1 130 ? -5.984 -15.262 7.638 1.00 95.69 130 GLY A N 1
ATOM 935 C CA . GLY A 1 130 ? -5.494 -13.886 7.739 1.00 95.69 130 GLY A CA 1
ATOM 936 C C . GLY A 1 130 ? -3.973 -13.784 7.961 1.00 95.69 130 GLY A C 1
ATOM 937 O O . GLY A 1 130 ? -3.283 -14.804 8.013 1.00 95.69 130 GLY A O 1
ATOM 938 N N . PRO A 1 131 ? -3.428 -12.562 8.103 1.00 97.62 131 PRO A N 1
ATOM 939 C CA . PRO A 1 131 ? -2.010 -12.363 8.403 1.00 97.62 131 PRO A CA 1
ATOM 940 C C . PRO A 1 131 ? -1.542 -13.153 9.637 1.00 97.62 131 PRO A C 1
ATOM 942 O O . PRO A 1 131 ? -2.258 -13.204 10.638 1.00 97.62 131 PRO A O 1
ATOM 945 N N . ASP A 1 132 ? -0.360 -13.768 9.564 1.00 97.62 132 ASP A N 1
ATOM 946 C CA . ASP A 1 132 ? 0.152 -14.745 10.543 1.00 97.62 132 ASP A CA 1
ATOM 947 C C . ASP A 1 132 ? -0.853 -15.879 10.840 1.00 97.62 132 ASP A C 1
ATOM 949 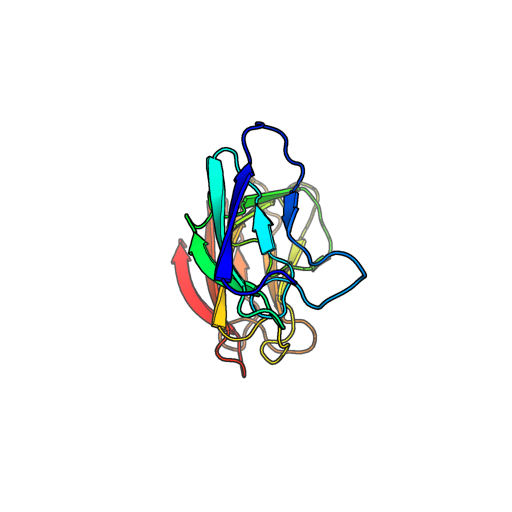O O . ASP A 1 132 ? -1.011 -16.326 11.975 1.00 97.62 132 ASP A O 1
ATOM 953 N N . GLN A 1 133 ? -1.561 -16.342 9.805 1.00 96.56 133 GLN A N 1
ATOM 954 C CA . GLN A 1 133 ? -2.563 -17.415 9.862 1.00 96.56 133 GLN A CA 1
ATOM 955 C C . GLN A 1 133 ? -3.813 -17.094 10.704 1.00 96.56 133 GLN A C 1
ATOM 957 O O . GLN A 1 133 ? -4.577 -17.997 11.052 1.00 96.56 133 GLN A O 1
ATOM 962 N N . TYR A 1 134 ? -4.078 -15.819 11.007 1.00 97.00 134 TYR A N 1
ATOM 963 C CA . TYR A 1 134 ? -5.256 -15.411 11.775 1.00 97.00 134 TYR A CA 1
ATOM 964 C C . TYR A 1 134 ? -5.826 -14.064 11.312 1.00 97.00 134 TYR A C 1
ATOM 966 O O . TYR A 1 134 ? -5.099 -13.156 10.915 1.00 97.00 134 TYR A O 1
ATOM 974 N N . ASN A 1 135 ? -7.151 -13.904 11.368 1.00 97.62 135 ASN A N 1
ATOM 975 C CA . ASN A 1 135 ? -7.787 -12.629 11.031 1.00 97.62 135 ASN A CA 1
ATOM 976 C C . ASN A 1 135 ? -7.487 -11.580 12.106 1.00 97.62 135 ASN A C 1
ATOM 978 O O . ASN A 1 135 ? -7.828 -11.744 13.275 1.00 97.62 135 ASN A O 1
ATOM 982 N N . GLN A 1 136 ? -6.885 -10.465 11.709 1.00 98.06 136 GLN A N 1
ATOM 983 C CA . GLN A 1 136 ? -6.430 -9.446 12.649 1.00 98.06 136 GLN A CA 1
ATOM 984 C C . GLN A 1 136 ? -7.517 -8.401 12.868 1.00 98.06 136 GLN A C 1
ATOM 986 O O . GLN A 1 136 ? -8.164 -7.969 11.923 1.00 98.06 136 GLN A O 1
ATOM 991 N N . THR A 1 137 ? -7.723 -7.971 14.109 1.00 98.12 137 THR A N 1
ATOM 992 C CA . THR A 1 137 ? -8.755 -6.976 14.438 1.00 98.12 137 THR A CA 1
ATOM 993 C C . THR A 1 137 ? -8.120 -5.650 14.846 1.00 98.12 137 THR A C 1
ATOM 995 O O . THR A 1 137 ? -7.172 -5.643 15.634 1.00 98.12 137 THR A O 1
ATOM 998 N N . LEU A 1 138 ? -8.660 -4.549 14.316 1.00 98.50 138 LEU A N 1
ATOM 999 C CA . LEU A 1 138 ? -8.432 -3.171 14.755 1.00 98.50 138 LEU A CA 1
ATOM 1000 C C . LEU A 1 138 ? -9.755 -2.650 15.347 1.00 98.50 138 LEU A C 1
ATOM 1002 O O . LEU A 1 138 ? -10.691 -2.329 14.611 1.00 98.50 138 LEU A O 1
ATOM 1006 N N . SER A 1 139 ? -9.871 -2.648 16.672 1.00 97.94 139 SER A N 1
ATOM 1007 C CA . SER A 1 139 ? -11.083 -2.298 17.424 1.00 97.94 139 SER A CA 1
ATOM 1008 C C . SER A 1 139 ? -11.114 -0.850 17.913 1.00 97.94 139 SER A C 1
ATOM 1010 O O . SER A 1 139 ? -12.197 -0.331 18.171 1.00 97.94 139 SER A O 1
ATOM 1012 N N . ALA A 1 140 ? -9.961 -0.189 18.028 1.00 96.56 140 ALA A N 1
ATOM 1013 C CA . ALA A 1 140 ? -9.853 1.170 18.552 1.00 96.56 140 ALA A CA 1
ATOM 1014 C C . ALA A 1 140 ? -9.277 2.151 17.523 1.00 96.56 140 ALA A C 1
ATOM 1016 O O . ALA A 1 140 ? -8.566 1.768 16.589 1.00 96.56 140 ALA A O 1
ATOM 1017 N N . GLN A 1 141 ? -9.582 3.438 17.708 1.00 97.31 141 GLN A N 1
ATOM 1018 C CA . GLN A 1 141 ? -9.015 4.508 16.894 1.00 97.31 141 GLN A CA 1
ATOM 1019 C C . GLN A 1 141 ? -7.481 4.455 16.933 1.00 97.31 141 GLN A C 1
ATOM 1021 O O . GLN A 1 141 ? -6.879 4.237 17.980 1.00 97.31 141 GLN A O 1
ATOM 1026 N N . TYR A 1 142 ? -6.860 4.690 15.780 1.00 95.31 142 TYR A N 1
ATOM 1027 C CA . TYR A 1 142 ? -5.417 4.728 15.545 1.00 95.31 142 TYR A CA 1
ATOM 1028 C C . TYR A 1 142 ? -4.681 3.399 15.553 1.00 95.31 142 TYR A C 1
ATOM 1030 O O . TYR A 1 142 ? -3.539 3.391 15.085 1.00 95.31 142 TYR A O 1
ATOM 1038 N N . GLN A 1 143 ? -5.324 2.302 15.959 1.00 98.31 143 GLN A N 1
ATOM 1039 C CA . GLN A 1 143 ? -4.752 0.975 15.777 1.00 98.31 143 GLN A CA 1
ATOM 1040 C C . GLN A 1 143 ? -4.373 0.764 14.314 1.00 98.31 143 GLN A C 1
ATOM 1042 O O . GLN A 1 143 ? -5.138 1.081 13.393 1.00 98.31 143 GLN A O 1
ATOM 1047 N N . ALA A 1 144 ? -3.165 0.251 14.114 1.00 98.25 144 ALA A N 1
ATOM 1048 C CA . ALA A 1 144 ? -2.593 0.054 12.796 1.00 98.25 144 ALA A CA 1
ATOM 1049 C C . ALA A 1 144 ? -1.825 -1.262 12.718 1.00 98.25 144 ALA A C 1
ATOM 1051 O O . ALA A 1 144 ? -1.274 -1.749 13.707 1.00 98.25 144 ALA A O 1
ATOM 1052 N N . ILE A 1 145 ? -1.775 -1.821 11.516 1.00 98.69 145 ILE A N 1
ATOM 1053 C CA . ILE A 1 145 ? -1.041 -3.040 11.203 1.00 98.69 145 ILE A CA 1
ATOM 1054 C C . ILE A 1 145 ? -0.330 -2.877 9.865 1.00 98.69 145 ILE A C 1
ATOM 1056 O O . ILE A 1 145 ? -0.920 -2.381 8.906 1.00 98.69 145 ILE A O 1
ATOM 1060 N N . THR A 1 146 ? 0.922 -3.319 9.803 1.00 98.44 146 THR A N 1
ATOM 1061 C CA . THR A 1 146 ? 1.679 -3.447 8.557 1.00 98.44 146 THR A CA 1
ATOM 1062 C C . THR A 1 146 ? 1.965 -4.916 8.304 1.00 98.44 146 THR A C 1
ATOM 1064 O O . THR A 1 146 ? 2.491 -5.614 9.177 1.00 98.44 146 THR A O 1
ATOM 1067 N N . VAL A 1 147 ? 1.617 -5.377 7.106 1.00 98.38 147 VAL A N 1
ATOM 1068 C CA . VAL A 1 147 ? 1.798 -6.766 6.675 1.00 98.38 147 VAL A CA 1
ATOM 1069 C C . VAL A 1 147 ? 2.587 -6.826 5.376 1.00 98.38 147 VAL A C 1
ATOM 1071 O O . VAL A 1 147 ? 2.489 -5.912 4.559 1.00 98.38 147 VAL A O 1
ATOM 1074 N N . VAL A 1 148 ? 3.348 -7.900 5.179 1.00 97.81 148 VAL A N 1
ATOM 1075 C CA . VAL A 1 148 ? 4.104 -8.189 3.953 1.00 97.81 148 VAL A CA 1
ATOM 1076 C C . VAL A 1 148 ? 3.760 -9.582 3.444 1.00 97.81 148 VAL A C 1
ATOM 1078 O O . VAL A 1 148 ? 3.558 -10.487 4.246 1.00 97.81 148 VAL A O 1
ATOM 1081 N N . SER A 1 149 ? 3.687 -9.781 2.131 1.00 95.06 149 SER A N 1
ATOM 1082 C CA . SER A 1 149 ? 3.539 -11.126 1.574 1.00 95.06 149 SER A CA 1
ATOM 1083 C C . SER A 1 149 ? 4.888 -11.729 1.190 1.00 95.06 149 SER A C 1
ATOM 1085 O O . SER A 1 149 ? 5.668 -11.097 0.477 1.00 95.06 149 SER A O 1
ATOM 1087 N N . ASP A 1 150 ? 5.134 -12.975 1.593 1.00 91.44 150 ASP A N 1
ATOM 1088 C CA . ASP A 1 150 ? 6.290 -13.778 1.161 1.00 91.44 150 ASP A CA 1
ATOM 1089 C C . ASP A 1 150 ? 5.982 -14.663 -0.068 1.00 91.44 150 ASP A C 1
ATOM 1091 O O . ASP A 1 150 ? 6.828 -15.432 -0.518 1.00 91.44 150 ASP A O 1
ATOM 1095 N N . GLY A 1 151 ? 4.770 -14.554 -0.624 1.00 88.81 151 GLY A N 1
ATOM 1096 C CA . GLY A 1 151 ? 4.273 -15.391 -1.718 1.00 88.81 151 GLY A CA 1
ATOM 1097 C C . GLY A 1 151 ? 3.600 -16.700 -1.291 1.00 88.81 151 GLY A C 1
ATOM 1098 O O . GLY A 1 151 ? 2.958 -17.338 -2.123 1.00 88.81 151 GLY A O 1
ATOM 1099 N N . GLY A 1 152 ? 3.677 -17.083 -0.015 1.00 91.19 152 GLY A N 1
ATOM 1100 C CA . GLY A 1 152 ? 2.913 -18.191 0.571 1.00 91.19 152 GLY A CA 1
ATOM 1101 C C . GLY A 1 152 ? 1.853 -17.720 1.568 1.00 91.19 152 GLY A C 1
ATOM 1102 O O . GLY A 1 152 ? 0.742 -18.247 1.598 1.00 91.19 152 GLY A O 1
ATOM 1103 N N . GLN A 1 153 ? 2.169 -16.691 2.349 1.00 96.19 153 GLN A N 1
ATOM 1104 C CA . GLN A 1 153 ? 1.324 -16.116 3.389 1.00 96.19 153 GLN A CA 1
ATOM 1105 C C . GLN A 1 153 ? 1.502 -14.594 3.487 1.00 96.19 153 GLN A C 1
ATOM 1107 O O . GLN A 1 153 ? 2.376 -13.990 2.859 1.00 96.19 153 GLN A O 1
ATOM 1112 N N . TRP A 1 154 ? 0.628 -13.965 4.269 1.00 97.94 154 TRP A N 1
ATOM 1113 C CA . TRP A 1 154 ? 0.804 -12.594 4.737 1.00 97.94 154 TRP A CA 1
ATOM 1114 C C . TRP A 1 154 ? 1.391 -12.636 6.146 1.00 97.94 154 TRP A C 1
ATOM 1116 O O . TRP A 1 154 ? 0.818 -13.276 7.021 1.00 97.94 154 TRP A O 1
ATOM 1126 N N . LEU A 1 155 ? 2.515 -11.958 6.352 1.00 98.38 155 LEU A N 1
ATOM 1127 C CA . LEU A 1 155 ? 3.238 -11.876 7.617 1.00 98.38 155 LEU A CA 1
ATOM 1128 C C . LEU A 1 155 ? 3.046 -10.504 8.251 1.00 98.38 155 LEU A C 1
ATOM 1130 O O . LEU A 1 155 ? 3.083 -9.489 7.550 1.00 98.38 155 LEU A O 1
ATOM 1134 N N . ILE A 1 156 ? 2.881 -10.452 9.568 1.00 98.56 156 ILE A N 1
ATOM 1135 C CA . ILE A 1 156 ? 2.817 -9.187 10.306 1.00 98.56 156 ILE A CA 1
ATOM 1136 C C . ILE A 1 156 ? 4.240 -8.709 10.604 1.00 98.56 156 ILE A C 1
ATOM 1138 O O . ILE A 1 156 ? 5.037 -9.424 11.200 1.00 98.56 156 ILE A O 1
ATOM 1142 N N . VAL A 1 157 ? 4.559 -7.469 10.224 1.00 98.31 157 VAL A N 1
ATOM 1143 C CA . VAL A 1 157 ? 5.892 -6.872 10.458 1.00 98.31 157 VAL A CA 1
ATOM 1144 C C . VAL A 1 157 ? 5.861 -5.673 11.398 1.00 98.31 157 VAL A C 1
ATOM 1146 O O . VAL A 1 157 ? 6.890 -5.285 11.944 1.00 98.31 157 VAL A O 1
ATOM 1149 N N . SER A 1 158 ? 4.688 -5.072 11.606 1.00 98.19 158 SER A N 1
ATOM 1150 C CA . SER A 1 158 ? 4.503 -4.004 12.586 1.00 98.19 158 SER A CA 1
ATOM 1151 C C . SER A 1 158 ? 3.056 -3.928 13.055 1.00 98.19 158 SER A C 1
ATOM 1153 O O . SER A 1 158 ? 2.124 -4.205 12.294 1.00 98.19 158 SER A O 1
ATOM 1155 N N . ARG A 1 159 ? 2.870 -3.519 14.313 1.00 96.75 159 ARG A N 1
ATOM 1156 C CA . ARG A 1 159 ? 1.567 -3.211 14.903 1.00 96.75 159 ARG A CA 1
ATOM 1157 C C . ARG A 1 159 ? 1.669 -2.010 15.829 1.00 96.75 159 ARG A C 1
ATOM 1159 O O . ARG A 1 159 ? 2.603 -1.916 16.621 1.00 96.75 159 ARG A O 1
ATOM 1166 N N . TYR A 1 160 ? 0.655 -1.158 15.773 1.00 94.50 160 TYR A N 1
ATOM 1167 C CA . TYR A 1 160 ? 0.360 -0.177 16.808 1.00 94.50 160 TYR A CA 1
ATOM 1168 C C . TYR A 1 160 ? -0.913 -0.628 17.542 1.00 94.50 160 TYR A C 1
ATOM 1170 O O . TYR A 1 160 ? -1.962 -0.719 16.888 1.00 94.50 160 TYR A O 1
ATOM 1178 N N . PRO A 1 161 ? -0.803 -1.016 18.827 1.00 87.69 161 PRO A N 1
ATOM 1179 C CA . PRO A 1 161 ? -1.908 -1.563 19.607 1.00 87.69 161 PRO A CA 1
ATOM 1180 C C . PRO A 1 161 ? -2.904 -0.499 20.075 1.00 87.69 161 PRO A C 1
ATOM 1182 O O . PRO A 1 161 ? -2.583 0.707 20.035 1.00 87.69 161 PRO A O 1
#

Radius of gyration: 18.41 Å; chains: 1; bounding box: 40×37×54 Å

Sequence (161 aa):
DAAGAMMVVKKIDTSKNIITVAEAGGGAGPDRTSYFLGGQNDFVVMVSNGAEWFVISSNRSAGNTRYYDGSGTYDIDMAVDVYLLSSFGGVLTARLPPANASKSVGRMVTIKKTDVSSNAITVAVQGGAGPDQYNQTLSAQYQAITVVSDGGQWLIVSRYP

Foldseek 3Di:
DQAFPKDKDFAADADQDKDWAADPPDACGAVNHIDIAGGHGWMWMWTDRPPHIYTDDTDDHPQAEDEDEDADEDEDDLSGAEYAYEPPVAAYEHEYEQLQPPSAAFGKHKYFHADADQHKYWYAYPPAAGAVRHTDIDRGHGWMWMWHRNNHHIYTDDTDD

pLDDT: mean 89.62, std 10.37, range [44.47, 98.81]

Secondary structure (DSSP, 8-state):
--TT-EEEEE--S-SSPPEEE--TTT---GGGS-EEE-STT-EEEEEE-SS-EEEEEEE-PSP-EEEEE--EEEEPPTT-SEEEEE-TTS-EEEEEPPTTSTTTTT-EEEEEE-S-SSPPEEEEETTB--GGGS-EEE-STT-EEEEEE-SS-EEEEEEE-